Protein AF-A0A968SMW8-F1 (afdb_monomer_lite)

Radius of gyration: 15.58 Å; chains: 1; bounding box: 47×29×32 Å

Foldseek 3Di:
DDDDDLLPDDLVVLVVVLVVCPPHPVNVVSVVNNVPDDDPDDDDPPNPCSVVVVVVCVVVVPD

Secondary structure (DSSP, 8-state):
-----GGGS-HHHHHHHHHHTTTSGGGHHHHHHHHHSPP-----TT-TTHHHHHHHHHHHTT-

Structure (mmCIF, N/CA/C/O backbone):
data_AF-A0A968SMW8-F1
#
_entry.id   AF-A0A968SMW8-F1
#
loop_
_atom_site.group_PDB
_atom_site.id
_atom_site.type_symbol
_atom_site.label_atom_id
_atom_site.label_alt_id
_atom_site.label_comp_id
_atom_site.label_asym_id
_atom_site.label_entity_id
_atom_site.label_seq_id
_atom_site.pdbx_PDB_ins_code
_atom_site.Cartn_x
_atom_site.Cartn_y
_atom_site.Cartn_z
_atom_site.occupancy
_atom_site.B_iso_or_equiv
_atom_site.auth_seq_id
_atom_site.auth_comp_id
_atom_site.auth_asym_id
_atom_site.auth_atom_id
_atom_site.pdbx_PDB_model_num
ATOM 1 N N . MET A 1 1 ? -25.709 -0.216 4.820 1.00 47.78 1 MET A N 1
ATOM 2 C CA . MET A 1 1 ? -24.282 -0.127 5.188 1.00 47.78 1 MET A CA 1
ATOM 3 C C . MET A 1 1 ? -23.481 -0.246 3.913 1.00 47.78 1 MET A C 1
ATOM 5 O O . MET A 1 1 ? -23.632 -1.238 3.215 1.00 47.78 1 MET A O 1
ATOM 9 N N . THR A 1 2 ? -22.712 0.776 3.564 1.00 62.97 2 THR A N 1
ATOM 10 C CA . THR A 1 2 ? -21.747 0.706 2.465 1.00 62.97 2 THR A CA 1
ATOM 11 C C . THR A 1 2 ? -20.508 -0.017 2.97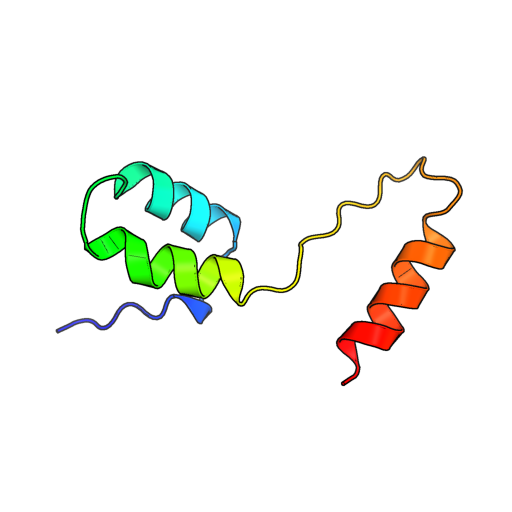8 1.00 62.97 2 THR A C 1
ATOM 13 O O . THR A 1 2 ? -19.843 0.483 3.883 1.00 62.97 2 THR A O 1
ATOM 16 N N . VAL A 1 3 ? -20.235 -1.208 2.452 1.00 75.19 3 VAL A N 1
ATOM 17 C CA . VAL A 1 3 ? -18.965 -1.903 2.685 1.00 75.19 3 VAL A CA 1
ATOM 18 C C . VAL A 1 3 ? -17.943 -1.259 1.755 1.00 75.19 3 VAL A C 1
ATOM 20 O O . VAL A 1 3 ? -18.153 -1.236 0.544 1.00 75.19 3 VAL A O 1
ATOM 23 N N . LEU A 1 4 ? -16.887 -0.674 2.319 1.00 79.56 4 LEU A N 1
ATOM 24 C CA . LEU A 1 4 ? -15.784 -0.144 1.527 1.00 79.56 4 LEU A CA 1
ATOM 25 C C . LEU A 1 4 ? -14.886 -1.311 1.115 1.00 79.56 4 LEU A C 1
ATOM 27 O O . LEU A 1 4 ? -14.299 -1.969 1.971 1.00 79.56 4 LEU A O 1
ATOM 31 N N . ASP A 1 5 ? -14.789 -1.559 -0.187 1.00 88.50 5 ASP A N 1
ATOM 32 C CA . ASP A 1 5 ? -13.879 -2.559 -0.735 1.00 88.50 5 ASP A CA 1
ATOM 33 C C . ASP A 1 5 ? -12.483 -1.952 -0.941 1.00 88.50 5 ASP A C 1
ATOM 35 O O . ASP A 1 5 ? -12.240 -1.203 -1.892 1.00 88.50 5 ASP A O 1
ATOM 39 N N . LEU A 1 6 ? -11.563 -2.278 -0.031 1.00 89.81 6 LEU A N 1
ATOM 40 C CA . LEU A 1 6 ? -10.190 -1.768 -0.033 1.00 89.81 6 LEU A CA 1
ATOM 41 C C . LEU A 1 6 ? -9.349 -2.306 -1.202 1.00 89.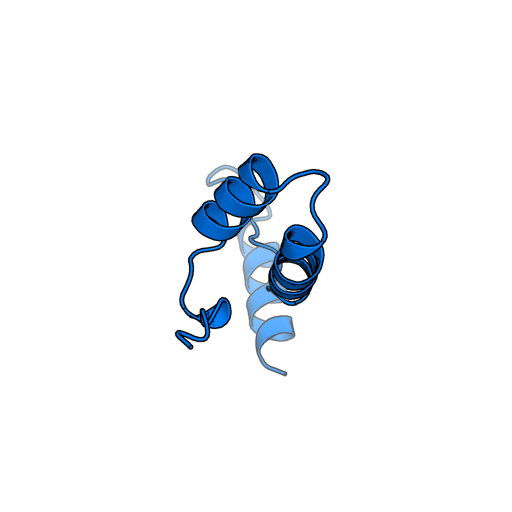81 6 LEU A C 1
ATOM 43 O O . LEU A 1 6 ? -8.383 -1.650 -1.598 1.00 89.81 6 LEU A O 1
ATOM 47 N N . SER A 1 7 ? -9.731 -3.440 -1.800 1.00 88.44 7 SER A N 1
ATOM 48 C CA . SER A 1 7 ? -8.998 -4.044 -2.922 1.00 88.44 7 SER A CA 1
ATOM 49 C C . SER A 1 7 ? -9.039 -3.173 -4.184 1.00 88.44 7 SER A C 1
ATOM 51 O O . SER A 1 7 ? -8.120 -3.197 -5.001 1.00 88.44 7 SER A O 1
ATOM 53 N N . THR A 1 8 ? -10.071 -2.333 -4.307 1.00 89.94 8 THR A N 1
ATOM 54 C CA . THR A 1 8 ? -10.268 -1.419 -5.443 1.00 89.94 8 THR A CA 1
ATOM 55 C C . THR A 1 8 ? -9.425 -0.145 -5.359 1.00 89.94 8 THR A C 1
ATOM 57 O O . THR A 1 8 ? -9.295 0.582 -6.346 1.00 89.94 8 THR A O 1
ATOM 60 N N . LEU A 1 9 ? -8.844 0.144 -4.192 1.00 90.44 9 LEU A N 1
ATOM 61 C CA . LEU A 1 9 ? -8.073 1.359 -3.954 1.00 90.44 9 LEU A CA 1
ATOM 62 C C . LEU A 1 9 ? -6.621 1.187 -4.393 1.00 90.44 9 LEU A C 1
ATOM 64 O O . LEU A 1 9 ? -6.045 0.101 -4.338 1.00 90.44 9 LEU A O 1
ATOM 68 N N . THR A 1 10 ? -5.980 2.278 -4.798 1.00 90.56 10 THR A N 1
ATOM 69 C CA . THR A 1 10 ? -4.537 2.279 -5.057 1.00 90.56 10 THR A CA 1
ATOM 70 C C . THR A 1 10 ? -3.746 2.214 -3.752 1.00 90.56 10 THR A C 1
ATOM 72 O O . THR A 1 10 ? -4.208 2.631 -2.690 1.00 90.56 10 THR A O 1
ATOM 75 N N . THR A 1 11 ? -2.500 1.741 -3.830 1.00 89.88 11 THR A N 1
ATOM 76 C CA . THR A 1 11 ? -1.606 1.683 -2.663 1.00 89.88 11 THR A CA 1
ATOM 77 C C . THR A 1 11 ? -1.370 3.068 -2.058 1.00 89.88 11 THR A C 1
ATOM 79 O O . THR A 1 11 ? -1.230 3.184 -0.845 1.00 89.88 11 THR A O 1
ATOM 82 N N . GLN A 1 12 ? -1.350 4.124 -2.880 1.00 90.00 12 GLN A N 1
ATOM 83 C CA . GLN A 1 12 ? -1.215 5.493 -2.385 1.00 90.00 12 GLN A CA 1
ATOM 84 C C . GLN A 1 12 ? -2.463 5.936 -1.613 1.00 90.00 12 GLN A C 1
ATOM 86 O O . GLN A 1 12 ? -2.332 6.390 -0.485 1.00 90.00 12 GLN A O 1
ATOM 91 N N . GLN A 1 13 ? -3.662 5.703 -2.155 1.00 92.69 13 GLN A N 1
ATOM 92 C CA . GLN A 1 13 ? -4.915 6.025 -1.459 1.00 92.69 13 GLN A CA 1
ATOM 93 C C . GLN A 1 13 ? -5.034 5.298 -0.116 1.00 92.69 13 GLN A C 1
ATOM 95 O O . GLN A 1 13 ? -5.456 5.896 0.867 1.00 92.69 13 GLN A O 1
ATOM 100 N N . LEU A 1 14 ? -4.612 4.031 -0.043 1.00 93.38 14 LEU A N 1
ATOM 101 C CA . LEU A 1 14 ? -4.573 3.297 1.222 1.00 93.38 14 LEU A CA 1
ATOM 102 C C . LEU A 1 14 ? -3.581 3.901 2.221 1.00 93.38 14 LEU A C 1
ATOM 104 O O . LEU A 1 14 ? -3.888 3.973 3.406 1.00 93.38 14 LEU A O 1
ATOM 108 N N . LYS A 1 15 ? -2.406 4.355 1.770 1.00 92.88 15 LYS A N 1
ATOM 109 C CA . LYS A 1 15 ? -1.437 5.046 2.638 1.00 92.88 15 LYS A CA 1
ATOM 110 C C . LYS A 1 15 ? -1.989 6.369 3.160 1.00 92.88 15 LYS A C 1
ATOM 112 O O . LYS A 1 15 ? -1.841 6.645 4.348 1.00 92.88 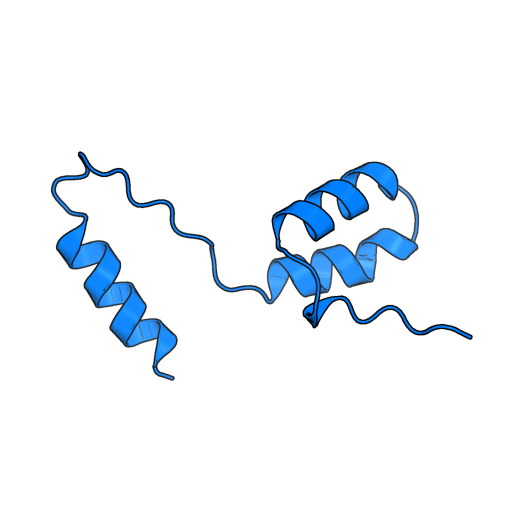15 LYS A O 1
ATOM 117 N N . ASP A 1 16 ? -2.640 7.143 2.298 1.00 95.62 16 ASP A N 1
ATOM 118 C CA . ASP A 1 16 ? -3.261 8.414 2.671 1.00 95.62 16 ASP A CA 1
ATOM 119 C C . ASP A 1 16 ? -4.381 8.170 3.696 1.00 95.62 16 ASP A C 1
ATOM 121 O O . ASP A 1 16 ? -4.407 8.787 4.756 1.00 95.62 16 ASP A O 1
ATOM 125 N N . MET A 1 17 ? -5.241 7.174 3.465 1.00 94.25 17 MET A N 1
ATOM 126 C CA . MET A 1 17 ? -6.271 6.770 4.429 1.00 94.25 17 MET A CA 1
ATOM 127 C C . MET A 1 17 ? -5.688 6.264 5.752 1.00 94.25 17 MET A C 1
ATOM 129 O O . MET A 1 17 ? -6.213 6.590 6.814 1.00 94.25 17 MET A O 1
ATOM 133 N N . ALA A 1 18 ? -4.607 5.480 5.714 1.00 94.38 18 ALA A N 1
ATOM 134 C CA . ALA A 1 18 ? -3.936 5.007 6.922 1.00 94.38 18 ALA A CA 1
ATOM 135 C C . ALA A 1 18 ? -3.354 6.166 7.744 1.00 94.38 18 ALA A C 1
ATOM 137 O O . ALA A 1 18 ? -3.297 6.092 8.973 1.00 94.38 18 ALA A O 1
ATOM 138 N N . TRP A 1 19 ? -2.920 7.234 7.071 1.00 95.56 19 TRP A N 1
ATOM 139 C CA . TRP A 1 19 ? -2.463 8.456 7.716 1.00 95.56 19 TRP A CA 1
ATOM 140 C C . TRP A 1 19 ? -3.611 9.193 8.407 1.00 95.56 19 TRP A C 1
ATOM 142 O O . TRP A 1 19 ? -3.513 9.469 9.602 1.00 95.56 19 TRP A O 1
ATOM 152 N N . GLU A 1 20 ? -4.714 9.427 7.696 1.00 96.00 20 GLU A N 1
ATOM 153 C CA . GLU A 1 20 ? -5.896 10.120 8.228 1.00 96.00 20 GLU A CA 1
ATOM 154 C C . GLU A 1 20 ? -6.569 9.355 9.379 1.00 96.00 20 GLU A C 1
ATOM 156 O O . GLU A 1 20 ? -7.056 9.950 10.338 1.00 96.00 20 GLU A O 1
ATOM 161 N N . LEU A 1 21 ? -6.575 8.021 9.317 1.00 94.19 21 LEU A N 1
ATOM 162 C CA . LEU A 1 21 ? -7.219 7.153 10.310 1.00 94.19 21 LEU A CA 1
ATOM 163 C C . LEU A 1 21 ? -6.269 6.678 11.412 1.00 94.19 21 LEU A C 1
ATOM 165 O O . LEU A 1 21 ? -6.636 5.824 12.229 1.00 94.19 21 LEU A O 1
ATOM 169 N N . ARG A 1 22 ? -5.049 7.217 11.462 1.00 93.44 22 ARG A N 1
ATOM 170 C CA . ARG A 1 22 ? -4.036 6.829 12.441 1.00 93.44 22 ARG A CA 1
ATOM 171 C C . ARG A 1 22 ? -4.564 6.990 13.869 1.00 93.44 22 ARG A C 1
ATOM 173 O O . ARG A 1 22 ? -5.034 8.049 14.265 1.00 93.44 22 ARG A O 1
ATOM 180 N N . GLY A 1 23 ? -4.426 5.930 14.665 1.00 93.00 23 GLY A N 1
ATOM 181 C CA . GLY A 1 23 ? -4.889 5.901 16.056 1.00 93.00 23 GLY A CA 1
ATOM 182 C C . GLY A 1 23 ? -6.364 5.526 16.222 1.00 93.00 23 GLY A C 1
ATOM 183 O O . GLY A 1 23 ? -6.847 5.477 17.351 1.00 93.00 23 GLY A O 1
ATOM 184 N N . THR A 1 24 ? -7.071 5.222 15.131 1.00 95.31 24 THR A N 1
ATOM 185 C CA . THR A 1 24 ? -8.434 4.679 15.171 1.00 95.31 24 THR A CA 1
ATOM 186 C C . THR A 1 24 ? -8.435 3.178 14.857 1.00 95.31 24 THR A C 1
ATOM 188 O O . THR A 1 24 ? -7.593 2.729 14.080 1.00 95.31 24 THR A O 1
ATOM 191 N N . PRO A 1 25 ? -9.407 2.394 15.362 1.00 92.44 25 PRO A N 1
ATOM 192 C CA . PRO A 1 25 ? -9.549 0.979 14.996 1.00 92.44 25 PRO A CA 1
ATOM 193 C C . PRO A 1 25 ? -9.824 0.740 13.502 1.00 92.44 25 PRO A C 1
ATOM 195 O O . PRO A 1 25 ? -9.646 -0.363 13.000 1.00 92.44 25 PRO A O 1
ATOM 198 N N . ALA A 1 26 ? -10.257 1.769 12.766 1.00 89.94 26 ALA A N 1
ATOM 199 C CA . ALA A 1 26 ? -10.518 1.665 11.332 1.00 89.94 26 ALA A CA 1
ATOM 200 C C . ALA A 1 26 ? -9.234 1.524 10.491 1.00 89.94 26 ALA A C 1
ATOM 202 O O . ALA A 1 26 ? -9.320 1.194 9.309 1.00 89.94 26 ALA A O 1
ATOM 203 N N . VAL A 1 27 ? -8.052 1.757 11.078 1.00 94.94 27 VAL A N 1
ATOM 204 C CA . VAL A 1 27 ? -6.761 1.648 10.383 1.00 94.94 27 VAL A CA 1
ATOM 205 C C . VAL A 1 27 ? -6.306 0.199 10.179 1.00 94.94 27 VAL A C 1
ATOM 207 O O . VAL A 1 27 ? -5.602 -0.094 9.215 1.00 94.94 27 VAL A O 1
ATOM 210 N N . ASP A 1 28 ? -6.734 -0.720 11.045 1.00 94.19 28 ASP A N 1
ATOM 211 C CA . ASP A 1 28 ? -6.309 -2.123 11.031 1.00 94.19 28 ASP A CA 1
ATOM 212 C C . ASP A 1 28 ? -6.590 -2.839 9.697 1.00 94.19 28 ASP A C 1
ATOM 214 O O . ASP A 1 28 ? -5.652 -3.407 9.128 1.00 94.19 28 ASP A O 1
ATOM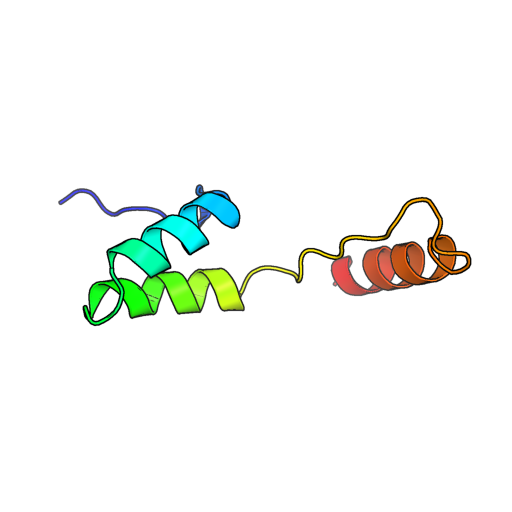 218 N N . PRO A 1 29 ? -7.812 -2.783 9.123 1.00 92.88 29 PRO A N 1
ATOM 219 C CA . PRO A 1 29 ? -8.070 -3.401 7.822 1.00 92.88 29 PRO A CA 1
ATOM 220 C C . PRO A 1 29 ? -7.266 -2.753 6.681 1.00 92.88 29 PRO A C 1
ATOM 222 O O . PRO A 1 29 ? -6.927 -3.431 5.714 1.00 92.88 29 PRO A O 1
ATOM 225 N N . ILE A 1 30 ? -6.899 -1.471 6.795 1.00 93.75 30 ILE A N 1
ATOM 226 C CA . ILE A 1 30 ? -6.062 -0.788 5.796 1.00 93.75 30 ILE A CA 1
ATOM 227 C C . ILE A 1 30 ? -4.620 -1.298 5.866 1.00 93.75 30 ILE A C 1
ATOM 229 O O . ILE A 1 30 ? -4.009 -1.544 4.827 1.00 93.75 30 ILE A O 1
ATOM 233 N N . TYR A 1 31 ? -4.071 -1.500 7.067 1.00 93.44 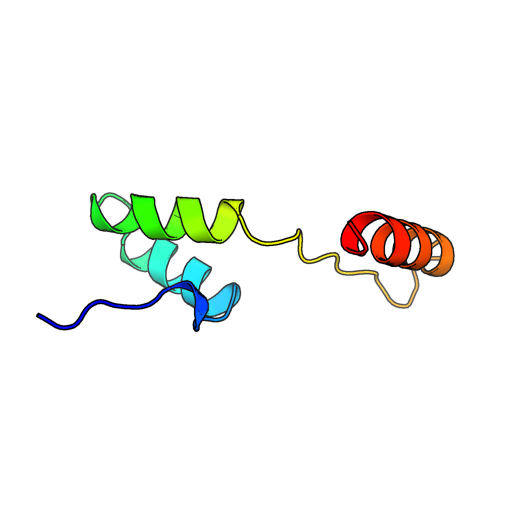31 TYR A N 1
ATOM 234 C CA . TYR A 1 31 ? -2.743 -2.098 7.215 1.00 93.44 31 TYR A CA 1
ATOM 235 C C . TYR A 1 31 ? -2.702 -3.553 6.753 1.00 93.44 31 TYR A C 1
ATOM 237 O O . TYR A 1 31 ? -1.708 -3.958 6.151 1.00 93.44 31 TYR A O 1
ATOM 245 N N . GLN A 1 32 ? -3.770 -4.320 6.983 1.00 93.00 32 GLN A N 1
ATOM 246 C CA . GLN A 1 32 ? -3.883 -5.681 6.455 1.00 93.00 32 GLN A CA 1
ATOM 247 C C . GLN A 1 32 ? -3.845 -5.693 4.925 1.00 93.00 32 GLN A C 1
ATOM 249 O O . GLN A 1 32 ? -3.029 -6.412 4.353 1.00 93.00 32 GLN A O 1
ATOM 254 N N . GLU A 1 33 ? -4.647 -4.849 4.272 1.00 93.44 33 GLU A N 1
ATOM 255 C CA . GLU A 1 33 ? -4.657 -4.723 2.809 1.00 93.44 33 GLU A CA 1
ATOM 256 C C . GLU A 1 33 ? -3.311 -4.213 2.257 1.00 93.44 33 GLU A C 1
ATOM 258 O O . GLU A 1 33 ? -2.819 -4.690 1.238 1.00 93.44 33 GLU A O 1
ATOM 263 N N . LEU A 1 34 ? -2.662 -3.254 2.926 1.00 90.56 34 LEU A N 1
ATOM 264 C CA . LEU A 1 34 ? -1.326 -2.792 2.532 1.00 90.56 34 LEU A CA 1
ATOM 265 C C . LEU A 1 34 ? -0.268 -3.894 2.664 1.00 90.56 34 LEU A C 1
ATOM 267 O O . LEU A 1 34 ? 0.645 -3.950 1.843 1.00 90.56 34 LEU A O 1
ATOM 271 N N . GLY A 1 35 ? -0.379 -4.752 3.681 1.00 89.19 35 GLY A N 1
ATOM 272 C CA . GLY A 1 35 ? 0.534 -5.868 3.920 1.00 89.19 35 GLY A CA 1
ATOM 273 C C . GLY A 1 35 ? 0.329 -7.055 2.978 1.00 89.19 35 GLY A C 1
ATOM 274 O O . GLY A 1 35 ? 1.285 -7.779 2.711 1.00 89.19 35 GLY A O 1
ATOM 275 N N . SER A 1 36 ? -0.884 -7.253 2.451 1.00 89.31 36 SER A N 1
ATOM 276 C CA . SER A 1 36 ? -1.172 -8.289 1.449 1.00 89.31 36 SER A CA 1
ATOM 277 C C . SER A 1 36 ? -0.766 -7.889 0.033 1.00 89.31 36 SER A C 1
ATOM 279 O O . SER A 1 36 ? -0.708 -8.744 -0.852 1.00 89.31 36 SER A O 1
ATOM 281 N N . ARG A 1 37 ? -0.490 -6.603 -0.210 1.00 84.81 37 ARG A N 1
ATOM 282 C CA . ARG A 1 37 ? -0.093 -6.125 -1.534 1.00 84.81 37 ARG A CA 1
ATOM 283 C C . ARG A 1 37 ? 1.333 -6.533 -1.874 1.00 84.81 37 ARG A C 1
ATOM 285 O O . ARG A 1 37 ? 2.221 -6.443 -1.023 1.00 84.81 37 ARG A O 1
ATOM 292 N N . PRO A 1 38 ? 1.584 -6.913 -3.139 1.00 80.94 38 PRO A N 1
ATOM 293 C CA . PRO A 1 38 ? 2.938 -7.166 -3.586 1.00 80.94 38 PRO A CA 1
ATOM 294 C C . PRO A 1 38 ? 3.781 -5.896 -3.395 1.00 80.94 38 PRO A C 1
ATOM 296 O O . PRO A 1 38 ? 3.292 -4.784 -3.641 1.00 80.94 38 PRO A O 1
ATOM 299 N N . PRO A 1 39 ? 5.038 -6.032 -2.944 1.00 70.69 39 PRO A N 1
ATOM 300 C CA . PRO A 1 39 ? 5.916 -4.892 -2.759 1.00 70.69 39 PRO A CA 1
ATOM 301 C C . PRO A 1 39 ? 6.037 -4.124 -4.077 1.00 70.69 39 PRO A C 1
ATOM 303 O O . PRO A 1 39 ? 6.397 -4.680 -5.114 1.00 70.69 39 PRO A O 1
ATOM 306 N N . SER A 1 40 ? 5.724 -2.828 -4.036 1.00 66.81 40 SER A N 1
ATOM 307 C CA . SER A 1 40 ? 5.912 -1.949 -5.187 1.00 66.81 40 SER A CA 1
ATOM 308 C C . SER A 1 40 ? 7.406 -1.708 -5.346 1.00 66.81 40 SER A C 1
ATOM 310 O O . SER A 1 40 ? 7.990 -0.888 -4.636 1.00 66.81 40 SER A O 1
ATOM 312 N N . ILE A 1 41 ? 8.041 -2.451 -6.244 1.00 63.62 41 ILE A N 1
ATOM 313 C CA . ILE A 1 41 ? 9.474 -2.314 -6.478 1.00 63.62 41 ILE A CA 1
ATOM 314 C C . ILE A 1 41 ? 9.676 -1.193 -7.479 1.00 63.62 41 ILE A C 1
ATOM 316 O O . ILE A 1 41 ? 9.328 -1.292 -8.653 1.00 63.62 41 ILE A O 1
ATOM 320 N N . VAL A 1 42 ? 10.233 -0.100 -6.974 1.00 67.19 42 VAL A N 1
ATOM 321 C CA . VAL A 1 42 ? 10.706 1.000 -7.800 1.00 67.19 42 VAL A CA 1
ATOM 322 C C . VAL A 1 42 ? 12.107 0.626 -8.254 1.00 67.19 42 VAL A C 1
ATOM 324 O O . VAL A 1 42 ? 13.061 0.700 -7.483 1.00 67.19 42 VAL A O 1
ATOM 327 N N . ILE A 1 43 ? 12.219 0.165 -9.495 1.00 67.75 43 ILE A N 1
ATOM 328 C CA . ILE A 1 43 ? 13.515 -0.043 -10.133 1.00 67.75 43 ILE A CA 1
ATOM 329 C C . ILE A 1 43 ? 13.891 1.279 -10.790 1.00 67.75 43 ILE A C 1
ATOM 331 O O . ILE A 1 43 ? 13.187 1.747 -11.686 1.00 67.75 43 ILE A O 1
ATOM 335 N N . ALA A 1 44 ? 14.955 1.911 -10.299 1.00 74.88 44 ALA A N 1
ATOM 336 C CA . ALA A 1 44 ? 15.446 3.145 -10.894 1.00 74.88 44 ALA A CA 1
ATOM 337 C C . ALA A 1 44 ? 15.915 2.873 -12.339 1.00 74.88 44 ALA A C 1
ATOM 339 O O . ALA A 1 44 ? 16.515 1.821 -12.580 1.00 74.88 44 ALA A O 1
ATOM 340 N N . PRO A 1 45 ? 15.682 3.789 -13.296 1.00 68.38 45 PRO A N 1
ATOM 341 C CA . PRO A 1 45 ? 16.118 3.610 -14.684 1.00 68.38 45 PRO A CA 1
ATOM 342 C C . PRO A 1 45 ? 17.631 3.394 -14.810 1.00 68.38 45 PRO A C 1
ATOM 344 O O . PRO A 1 45 ? 18.082 2.640 -15.669 1.00 68.38 45 PRO A O 1
ATOM 347 N N . GLU A 1 46 ? 18.410 4.036 -13.937 1.00 82.38 46 GLU A N 1
ATOM 348 C CA . GLU A 1 46 ? 19.866 3.903 -13.855 1.00 82.38 46 GLU A CA 1
ATOM 349 C C . GLU A 1 46 ? 20.372 2.683 -13.065 1.00 82.38 46 GLU A C 1
ATOM 351 O O . GLU A 1 46 ? 21.584 2.521 -12.936 1.00 82.38 46 GLU A O 1
ATOM 356 N N . ASP A 1 47 ? 19.502 1.820 -12.530 1.00 79.69 47 ASP A N 1
ATOM 357 C CA . ASP A 1 47 ? 19.937 0.641 -11.776 1.00 79.69 47 ASP A CA 1
ATOM 358 C C . ASP A 1 47 ? 20.603 -0.376 -12.723 1.00 79.69 47 ASP A C 1
ATOM 360 O O . ASP A 1 47 ? 19.907 -1.001 -13.522 1.00 79.69 47 ASP A O 1
ATOM 364 N N . PRO A 1 48 ? 21.927 -0.612 -12.653 1.00 80.50 48 PRO A N 1
ATOM 365 C CA . PRO A 1 48 ? 22.613 -1.511 -13.582 1.00 80.50 48 PRO A CA 1
ATOM 366 C C . PRO A 1 48 ? 22.132 -2.968 -13.474 1.00 80.50 48 PRO A C 1
ATOM 368 O O . PRO A 1 48 ? 22.378 -3.761 -14.381 1.00 80.50 48 PRO A O 1
ATOM 371 N N . GLN A 1 49 ? 21.429 -3.322 -12.393 1.00 84.56 49 GLN A N 1
ATOM 372 C CA . GLN A 1 49 ? 20.862 -4.648 -12.146 1.00 84.56 49 GLN A CA 1
ATOM 373 C C . GLN A 1 49 ? 19.341 -4.697 -12.371 1.00 84.56 49 GLN A C 1
ATOM 375 O O . GLN A 1 49 ? 18.691 -5.670 -11.977 1.00 84.56 49 GLN A O 1
ATOM 380 N N . TRP A 1 50 ? 18.748 -3.678 -13.012 1.00 81.75 50 TRP A N 1
ATOM 381 C CA . TRP A 1 50 ? 17.301 -3.595 -13.242 1.00 81.75 50 TRP A CA 1
ATOM 382 C C . TRP A 1 50 ? 16.737 -4.867 -13.890 1.00 81.75 50 TRP A C 1
ATOM 384 O O . TRP A 1 50 ? 15.695 -5.371 -13.474 1.00 81.75 50 TRP A O 1
ATOM 394 N N . ALA A 1 51 ? 17.456 -5.434 -14.862 1.00 81.19 51 ALA A N 1
ATOM 395 C CA . ALA A 1 51 ? 17.015 -6.602 -15.615 1.00 81.19 51 ALA A CA 1
ATOM 396 C C . ALA A 1 51 ? 16.923 -7.876 -14.753 1.00 81.19 51 ALA A C 1
ATOM 398 O O . ALA A 1 51 ? 15.987 -8.661 -14.906 1.00 81.19 51 ALA A O 1
ATOM 399 N N . GLU A 1 52 ? 17.858 -8.087 -13.821 1.00 82.38 52 GLU A N 1
ATOM 400 C CA . GLU A 1 52 ? 17.808 -9.223 -12.888 1.00 82.38 52 GLU A CA 1
ATOM 401 C C . GLU A 1 52 ? 16.664 -9.068 -11.886 1.00 82.38 52 GLU A C 1
ATOM 403 O O . GLU A 1 52 ? 15.917 -10.019 -11.653 1.00 82.38 52 GLU A O 1
ATOM 408 N N . LYS A 1 53 ? 16.470 -7.853 -11.359 1.00 78.38 53 LYS A N 1
ATOM 409 C CA . LYS A 1 53 ? 15.379 -7.536 -10.428 1.00 78.38 53 LYS A CA 1
ATOM 410 C C . LYS A 1 53 ? 14.007 -7.746 -11.069 1.00 78.38 53 LYS A C 1
ATOM 412 O O . LYS A 1 53 ? 13.156 -8.385 -10.462 1.00 78.38 53 LYS A O 1
ATOM 417 N N . VAL A 1 54 ? 13.802 -7.302 -12.313 1.00 79.38 54 VAL A N 1
ATOM 418 C CA . VAL A 1 54 ? 12.555 -7.567 -13.059 1.00 79.38 54 VAL A CA 1
ATOM 419 C C . VAL A 1 54 ? 12.342 -9.068 -13.277 1.00 79.38 54 VAL A C 1
ATOM 421 O O . VAL A 1 54 ? 11.240 -9.570 -13.068 1.00 79.38 54 VAL A O 1
ATOM 424 N N . ASN A 1 55 ? 13.381 -9.809 -13.674 1.00 80.88 55 ASN A N 1
ATOM 425 C CA . ASN A 1 55 ? 13.260 -11.243 -13.949 1.00 80.88 55 ASN A CA 1
ATOM 426 C C . ASN A 1 55 ? 12.940 -12.078 -12.705 1.00 80.88 55 ASN A C 1
ATOM 428 O O . ASN A 1 55 ? 12.173 -13.037 -12.804 1.00 80.88 55 ASN A O 1
ATOM 432 N N . LEU A 1 56 ? 13.504 -11.731 -11.546 1.00 77.94 56 LEU A N 1
ATOM 433 C CA . LEU A 1 56 ? 13.136 -12.354 -10.273 1.00 77.94 56 LEU A CA 1
ATOM 434 C C . LEU A 1 56 ? 11.654 -12.120 -9.967 1.00 77.94 56 LEU A C 1
ATOM 436 O O . LEU A 1 56 ? 10.940 -13.065 -9.643 1.00 77.94 56 LEU A O 1
ATOM 440 N N . LEU A 1 57 ? 11.160 -10.905 -10.202 1.00 71.88 57 LEU A N 1
ATOM 441 C CA . LEU A 1 57 ? 9.764 -10.558 -9.937 1.00 71.88 57 LEU A CA 1
ATOM 442 C C . LEU A 1 57 ? 8.767 -11.252 -10.845 1.00 71.88 57 LEU A C 1
ATOM 444 O O . LEU A 1 57 ? 7.734 -11.725 -10.376 1.00 71.88 57 LEU A O 1
ATOM 448 N N . LEU A 1 58 ? 9.081 -11.361 -12.133 1.00 72.69 58 LEU A N 1
ATOM 449 C CA . LEU A 1 58 ? 8.233 -12.087 -13.073 1.00 72.69 58 LEU A CA 1
ATOM 450 C C . LEU A 1 58 ? 8.151 -13.581 -12.735 1.00 72.69 58 LEU A C 1
ATOM 452 O O . LEU A 1 58 ? 7.140 -14.214 -13.023 1.00 72.69 58 LEU A O 1
ATOM 456 N N . ARG A 1 59 ? 9.191 -14.148 -12.112 1.00 71.75 59 ARG A N 1
ATOM 457 C CA . ARG A 1 59 ? 9.204 -15.549 -11.668 1.00 71.75 59 ARG A CA 1
ATOM 458 C C . ARG A 1 59 ? 8.464 -15.751 -10.349 1.00 71.75 59 ARG A C 1
ATOM 460 O O . ARG A 1 59 ? 7.762 -16.746 -10.205 1.00 71.75 59 ARG A O 1
ATOM 467 N N . GLU A 1 60 ? 8.617 -14.831 -9.403 1.00 64.75 60 GLU A N 1
ATOM 468 C CA . GLU A 1 60 ? 7.987 -14.916 -8.081 1.00 64.75 60 GLU A CA 1
ATOM 469 C C . GLU A 1 60 ? 6.491 -14.575 -8.114 1.00 64.75 60 GLU A C 1
ATOM 471 O O . GLU A 1 60 ? 5.715 -15.212 -7.410 1.00 64.75 60 GLU A O 1
ATOM 476 N N . GLY A 1 61 ? 6.063 -13.649 -8.979 1.00 56.16 61 GLY A N 1
ATOM 477 C CA . GLY A 1 61 ? 4.651 -13.292 -9.174 1.00 56.16 61 GLY A CA 1
ATOM 478 C C . GLY A 1 61 ? 3.843 -14.261 -10.049 1.00 56.16 61 GLY A C 1
ATOM 479 O O . GLY A 1 61 ? 2.672 -14.003 -10.306 1.00 56.16 61 GLY A O 1
ATOM 480 N N . SER A 1 62 ? 4.453 -15.348 -10.536 1.00 49.59 62 SER A N 1
ATOM 481 C CA . SER A 1 62 ? 3.813 -16.371 -11.387 1.00 49.59 62 SER A CA 1
ATOM 482 C C . SER A 1 62 ? 3.341 -17.616 -10.615 1.00 49.59 62 SER A C 1
ATOM 484 O O . SER A 1 62 ? 3.066 -18.647 -11.230 1.00 49.59 62 SER A O 1
ATOM 486 N N . ARG A 1 63 ? 3.293 -17.555 -9.278 1.00 42.69 63 ARG A N 1
ATOM 487 C CA . ARG A 1 63 ? 2.816 -18.641 -8.407 1.00 42.69 63 ARG A CA 1
ATOM 488 C C . ARG A 1 63 ? 1.425 -18.383 -7.855 1.00 42.6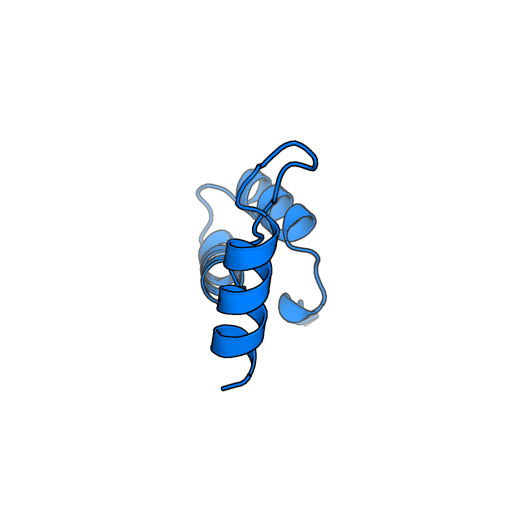9 63 ARG A C 1
ATOM 490 O O . ARG A 1 63 ? 1.151 -17.222 -7.490 1.00 42.69 63 ARG A O 1
#

Sequence (63 aa):
MTVLDLSTLTTQQLKDMAWELRGTPAVDPIYQELGSRPPSIVIAPEDPQWAEKVNLLLREGSR

pLDDT: mean 82.29, std 12.88, range [42.69, 96.0]